Protein AF-A0A2N3Q095-F1 (afdb_monomer_lite)

Organism: NCBI:txid382514

Secondary structure (DSSP, 8-state):
--HHHHHHHHHHHHHTTSS-HHHHHHHS--GGGSGGGTTTHHHHHS----TTS---HHHHHHHHHHHHHHHS-TT-HHHHHHHHHHHHHTSTTTT-----

Radius of gyration: 14.16 Å; chains: 1; bounding box: 42×22×38 Å

Foldseek 3Di:
DFLQVQLVVLVVCCVVVLDPPVLNVVRNDDLLPDPCCCVPVCVVVVDHRDRVDDDPVLVVLVVVLVVCVVPHDPPPVVNVSSVSSSVVCPDPPNVDDDDD

Sequence (100 aa):
MSPRQLAEWAHERYLSGDLNWPDYRVAGFHVELHPDYNTTVAALTGRPAAPDRPRDMVREWEERLAFFQRHNPPDDPQIRRIEKILALLYAPGENLRPGR

Structure (mmCIF, N/CA/C/O backbone):
data_AF-A0A2N3Q095-F1
#
_entry.id   AF-A0A2N3Q095-F1
#
loop_
_atom_site.group_PDB
_atom_site.id
_atom_site.type_symbol
_atom_site.label_atom_id
_atom_site.label_alt_id
_atom_site.label_comp_id
_atom_site.label_asym_id
_atom_site.label_entity_id
_atom_site.label_seq_id
_atom_site.pdbx_PDB_ins_code
_atom_site.Cartn_x
_atom_site.Cartn_y
_atom_site.Cartn_z
_atom_site.occupancy
_atom_site.B_iso_or_equiv
_atom_site.auth_seq_id
_atom_site.auth_comp_id
_atom_site.auth_asym_id
_atom_site.auth_atom_id
_atom_site.pdbx_PDB_model_num
ATOM 1 N N . MET A 1 1 ? -9.152 7.099 -3.198 1.00 88.31 1 MET A N 1
ATOM 2 C CA . MET A 1 1 ? -9.645 5.716 -2.973 1.00 88.31 1 MET A CA 1
ATOM 3 C C . MET A 1 1 ? -9.557 5.389 -1.481 1.00 88.31 1 MET A C 1
ATOM 5 O O . MET A 1 1 ? -8.824 6.069 -0.777 1.00 88.31 1 MET A O 1
ATOM 9 N N . SER A 1 2 ? -10.327 4.440 -0.955 1.00 93.75 2 SER A N 1
ATOM 10 C CA . SER A 1 2 ? -10.153 3.928 0.416 1.00 93.75 2 SER A CA 1
ATOM 11 C C . SER A 1 2 ? -9.088 2.818 0.464 1.00 93.75 2 SER A C 1
ATOM 13 O O . SER A 1 2 ? -8.755 2.262 -0.586 1.00 93.75 2 SER A O 1
ATOM 15 N N . PRO A 1 3 ? -8.565 2.449 1.649 1.00 93.88 3 PRO A N 1
ATOM 16 C CA . PRO A 1 3 ? -7.704 1.275 1.794 1.00 93.88 3 PRO A CA 1
ATOM 17 C C . PRO A 1 3 ? -8.287 -0.019 1.206 1.00 93.88 3 PRO A C 1
ATOM 19 O O . PRO A 1 3 ? -7.558 -0.790 0.585 1.00 93.88 3 PRO A O 1
ATOM 22 N N . ARG A 1 4 ? -9.599 -0.254 1.359 1.00 94.50 4 ARG A N 1
ATOM 23 C CA . ARG A 1 4 ? -10.277 -1.410 0.754 1.00 94.50 4 ARG A CA 1
ATOM 24 C C . ARG A 1 4 ? -10.261 -1.336 -0.769 1.00 94.50 4 ARG A C 1
ATOM 26 O O . ARG A 1 4 ? -9.877 -2.305 -1.412 1.00 94.50 4 ARG A O 1
ATOM 33 N N . GLN A 1 5 ? -10.598 -0.176 -1.330 1.00 94.69 5 GLN A N 1
ATOM 34 C CA . GLN A 1 5 ? -10.581 0.032 -2.780 1.00 94.69 5 GLN A CA 1
ATOM 35 C C . GLN A 1 5 ? -9.176 -0.128 -3.370 1.00 94.69 5 GLN A C 1
ATOM 37 O O . GLN A 1 5 ? -9.036 -0.669 -4.459 1.00 94.69 5 GLN A O 1
ATOM 42 N N . LEU A 1 6 ? -8.127 0.303 -2.659 1.00 93.69 6 LEU A N 1
ATOM 43 C CA . LEU A 1 6 ? -6.744 0.075 -3.085 1.00 93.69 6 LEU A CA 1
ATOM 44 C C . LEU A 1 6 ? -6.397 -1.424 -3.098 1.00 93.69 6 LEU A C 1
ATOM 46 O O . LEU A 1 6 ? -5.730 -1.889 -4.019 1.00 93.69 6 LEU A O 1
ATOM 50 N N . AL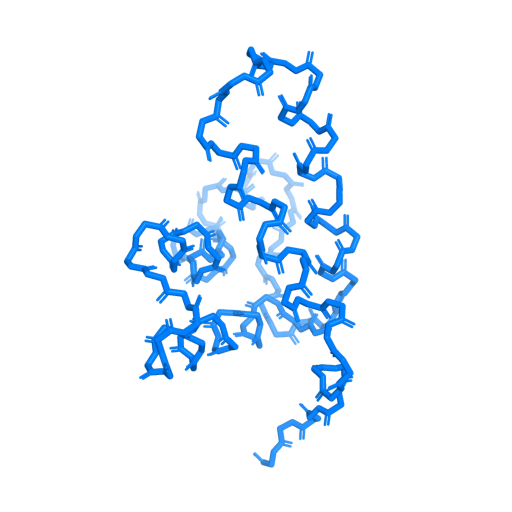A A 1 7 ? -6.838 -2.184 -2.094 1.00 94.50 7 ALA A N 1
ATOM 51 C CA . ALA A 1 7 ? -6.602 -3.626 -2.046 1.00 94.50 7 ALA A CA 1
ATOM 52 C C . ALA A 1 7 ? -7.334 -4.368 -3.177 1.00 94.50 7 ALA A C 1
ATOM 54 O O . ALA A 1 7 ? -6.753 -5.241 -3.821 1.00 94.50 7 ALA A O 1
ATOM 55 N N . GLU A 1 8 ? -8.581 -3.984 -3.454 1.00 94.94 8 GLU A N 1
ATOM 56 C CA . GLU A 1 8 ? -9.360 -4.485 -4.591 1.00 94.94 8 GLU A CA 1
ATOM 57 C C . GLU A 1 8 ? -8.681 -4.142 -5.921 1.00 94.94 8 GLU A C 1
ATOM 59 O O . GLU A 1 8 ? -8.446 -5.032 -6.736 1.00 94.94 8 GLU A O 1
ATOM 64 N N . TRP A 1 9 ? -8.262 -2.888 -6.100 1.00 95.00 9 TRP A N 1
ATOM 65 C CA . TRP A 1 9 ? -7.493 -2.440 -7.261 1.00 95.00 9 TRP A CA 1
ATOM 66 C C . TRP A 1 9 ? -6.222 -3.272 -7.467 1.00 95.00 9 TRP A C 1
ATOM 68 O O . TRP A 1 9 ? -5.968 -3.771 -8.563 1.00 95.00 9 TRP A O 1
ATOM 78 N N . ALA A 1 10 ? -5.439 -3.485 -6.407 1.00 95.31 10 ALA A N 1
ATOM 79 C CA . ALA A 1 10 ? -4.210 -4.267 -6.482 1.00 95.31 10 ALA A CA 1
ATOM 80 C C . ALA A 1 10 ? -4.490 -5.721 -6.885 1.00 95.31 10 ALA A C 1
ATOM 82 O O . ALA A 1 10 ? -3.721 -6.312 -7.644 1.00 95.31 10 ALA A O 1
ATOM 83 N N . HIS A 1 11 ? -5.595 -6.294 -6.403 1.00 95.50 11 HIS A N 1
ATOM 84 C CA . HIS A 1 11 ? -6.031 -7.628 -6.798 1.00 95.50 11 HIS A CA 1
ATOM 85 C C . HIS A 1 11 ? -6.415 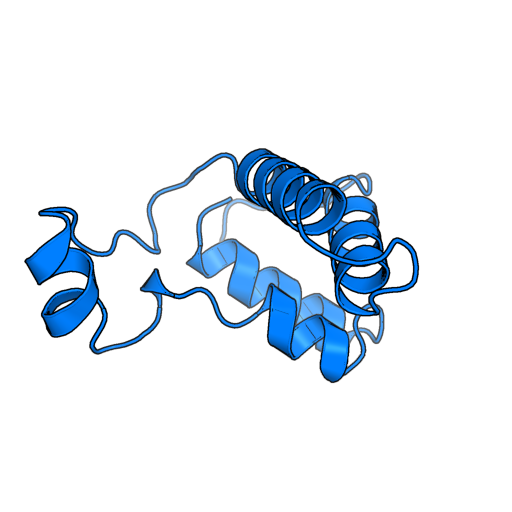-7.665 -8.283 1.00 95.50 11 HIS A C 1
ATOM 87 O O . HIS A 1 11 ? -5.944 -8.540 -9.006 1.00 95.50 11 HIS A O 1
ATOM 93 N N . GLU A 1 12 ? -7.182 -6.694 -8.782 1.00 95.50 12 GLU A N 1
ATOM 94 C CA . GLU A 1 12 ? -7.509 -6.619 -10.209 1.00 95.50 12 GLU A CA 1
ATOM 95 C C . GLU A 1 12 ? -6.257 -6.504 -11.087 1.00 95.50 12 GLU A C 1
ATOM 97 O O . GLU A 1 12 ? -6.161 -7.197 -12.099 1.00 95.50 12 GLU A O 1
ATOM 102 N N . ARG A 1 13 ? -5.283 -5.669 -10.699 1.00 95.62 13 ARG A N 1
ATOM 103 C CA . ARG A 1 13 ? -4.010 -5.522 -11.425 1.00 95.62 13 ARG A CA 1
ATOM 104 C C . ARG A 1 13 ? -3.146 -6.786 -11.367 1.00 95.62 13 ARG A C 1
ATOM 106 O O . ARG A 1 13 ? -2.382 -7.056 -12.289 1.00 95.62 13 ARG A O 1
ATOM 113 N N . TYR A 1 14 ? -3.257 -7.580 -10.303 1.00 96.06 14 TYR A N 1
ATOM 114 C CA . TYR A 1 14 ? -2.626 -8.899 -10.239 1.00 96.06 14 TYR A CA 1
ATOM 115 C C . TYR A 1 14 ? -3.284 -9.885 -11.212 1.00 96.06 14 TYR A C 1
ATOM 117 O O . TYR A 1 14 ? -2.587 -10.584 -11.945 1.00 96.06 14 TYR A O 1
ATOM 125 N N . LEU A 1 15 ? -4.619 -9.905 -11.268 1.00 96.69 15 LEU A N 1
ATOM 126 C CA . LEU A 1 15 ? -5.367 -10.778 -12.178 1.00 96.69 15 LEU A CA 1
ATOM 127 C C . LEU A 1 15 ? -5.162 -10.414 -13.656 1.00 96.69 15 LEU A C 1
ATOM 129 O O . LEU A 1 15 ? -5.137 -11.313 -14.494 1.00 96.69 15 LEU A O 1
ATOM 133 N N . SER A 1 16 ? -4.990 -9.129 -13.985 1.00 95.44 16 SER A N 1
ATOM 134 C CA . SER A 1 16 ? -4.662 -8.678 -15.348 1.00 95.44 16 SER A CA 1
ATOM 135 C C . SER A 1 16 ? -3.196 -8.902 -15.735 1.00 95.44 16 SER A C 1
ATOM 137 O O . SER A 1 16 ? -2.863 -8.816 -16.915 1.00 95.44 16 SER A O 1
ATOM 139 N N . GLY A 1 17 ? -2.321 -9.208 -14.770 1.00 95.94 17 GLY A N 1
ATOM 140 C CA . GLY A 1 17 ? -0.885 -9.410 -14.981 1.00 95.94 17 GLY A CA 1
ATOM 141 C C . GLY A 1 17 ? -0.038 -8.133 -14.922 1.00 95.94 17 GLY A C 1
ATOM 142 O O . GLY A 1 17 ? 1.181 -8.210 -15.080 1.00 95.94 17 GLY A O 1
ATOM 143 N N . ASP A 1 18 ? -0.641 -6.974 -14.643 1.00 95.50 18 ASP A N 1
ATOM 144 C CA . ASP A 1 18 ? 0.076 -5.703 -14.476 1.00 95.50 18 ASP A CA 1
ATOM 145 C C . ASP A 1 18 ? 0.958 -5.720 -13.213 1.00 95.50 18 ASP A C 1
ATOM 147 O O . ASP A 1 18 ? 2.088 -5.214 -13.203 1.00 95.50 18 ASP A O 1
ATOM 151 N N . LEU A 1 19 ? 0.481 -6.370 -12.145 1.00 96.19 19 LEU A N 1
ATOM 152 C CA . LEU A 1 19 ? 1.260 -6.684 -10.947 1.00 96.19 19 LEU A CA 1
ATOM 153 C C . LEU A 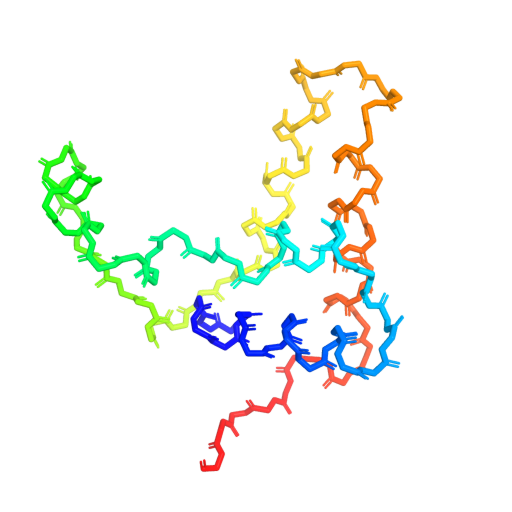1 19 ? 1.659 -8.159 -10.942 1.00 96.19 19 LEU A C 1
ATOM 155 O O . LEU A 1 19 ? 0.831 -9.047 -11.119 1.00 96.19 19 LEU A O 1
ATOM 159 N N . ASN A 1 20 ? 2.934 -8.436 -10.660 1.00 95.69 20 ASN A N 1
ATOM 160 C CA . ASN A 1 20 ? 3.355 -9.795 -10.325 1.00 95.69 20 ASN A CA 1
ATOM 161 C C . ASN A 1 20 ? 3.073 -10.081 -8.838 1.00 95.69 20 ASN A C 1
ATOM 163 O O . ASN A 1 20 ? 2.720 -9.187 -8.068 1.00 95.69 20 ASN A O 1
ATOM 167 N N . TRP A 1 21 ? 3.255 -11.332 -8.408 1.00 95.00 21 TRP A N 1
ATOM 168 C CA . TRP A 1 21 ? 3.020 -11.721 -7.014 1.00 95.00 21 TRP A CA 1
ATOM 169 C C . TRP A 1 21 ? 3.811 -10.875 -5.988 1.00 95.00 21 TRP A C 1
ATOM 171 O O . TRP A 1 21 ? 3.206 -10.394 -5.028 1.00 95.00 21 TRP A O 1
ATOM 181 N N . PRO A 1 22 ? 5.129 -10.638 -6.160 1.00 95.00 22 PRO A N 1
ATOM 182 C CA . PRO A 1 22 ? 5.874 -9.725 -5.294 1.00 95.00 22 PRO A CA 1
ATOM 183 C C . PRO A 1 22 ? 5.312 -8.301 -5.193 1.00 95.00 22 PRO A C 1
ATOM 185 O O . PRO A 1 22 ? 5.349 -7.735 -4.100 1.00 95.00 22 PRO A O 1
ATOM 188 N N . ASP A 1 23 ? 4.818 -7.730 -6.291 1.00 95.00 23 ASP A N 1
ATOM 189 C CA . ASP A 1 23 ? 4.251 -6.379 -6.312 1.00 95.00 23 ASP A CA 1
ATOM 190 C C . ASP A 1 23 ? 2.866 -6.363 -5.645 1.00 95.00 23 ASP A C 1
ATOM 192 O O . ASP A 1 23 ? 2.587 -5.524 -4.787 1.00 95.00 23 ASP A O 1
ATOM 196 N N . TYR A 1 24 ? 2.023 -7.351 -5.962 1.00 95.19 24 TYR A N 1
ATOM 197 C CA . TYR A 1 24 ? 0.704 -7.528 -5.352 1.00 95.19 24 TYR A CA 1
ATOM 198 C C . TYR A 1 24 ? 0.793 -7.686 -3.834 1.00 95.19 24 TYR A C 1
ATOM 200 O O . TYR A 1 24 ? 0.028 -7.070 -3.099 1.00 95.19 24 TYR A O 1
ATOM 208 N N . ARG A 1 25 ? 1.774 -8.445 -3.332 1.00 93.56 25 ARG A N 1
ATOM 209 C CA . ARG A 1 25 ? 1.990 -8.589 -1.885 1.00 93.56 25 ARG A CA 1
ATOM 210 C C . ARG A 1 25 ? 2.298 -7.273 -1.174 1.00 93.56 25 ARG A C 1
ATOM 212 O O . ARG A 1 25 ? 2.093 -7.183 0.032 1.00 93.56 25 ARG A O 1
ATOM 219 N N . VAL A 1 26 ? 2.824 -6.287 -1.893 1.00 92.19 26 VAL A N 1
ATOM 220 C CA . VAL A 1 26 ? 3.131 -4.964 -1.348 1.00 92.19 26 VAL A CA 1
ATOM 221 C C . VAL A 1 26 ? 1.903 -4.057 -1.444 1.00 92.19 26 VAL A C 1
ATOM 223 O O . VAL A 1 26 ? 1.587 -3.376 -0.472 1.00 92.19 26 VAL A O 1
ATOM 226 N N . ALA A 1 27 ? 1.184 -4.085 -2.569 1.00 92.31 27 ALA A N 1
ATOM 227 C CA . ALA A 1 27 ? 0.039 -3.210 -2.821 1.00 92.31 27 ALA A CA 1
ATOM 228 C C . ALA A 1 27 ? -1.284 -3.673 -2.180 1.00 92.31 27 ALA A C 1
ATOM 230 O O . ALA A 1 27 ? -2.059 -2.850 -1.700 1.00 92.31 27 ALA A O 1
ATOM 231 N N . GLY A 1 28 ? -1.551 -4.981 -2.178 1.00 88.56 28 GLY A N 1
ATOM 232 C CA . GLY A 1 28 ? -2.864 -5.557 -1.869 1.00 88.56 28 GLY A CA 1
ATOM 233 C C . GLY A 1 28 ? -3.147 -5.821 -0.391 1.00 88.56 28 GLY A C 1
ATOM 234 O O . GLY A 1 28 ? -4.298 -6.038 -0.023 1.00 88.56 28 GLY A O 1
ATOM 235 N N . PHE A 1 29 ? -2.134 -5.787 0.479 1.00 87.69 29 PHE A N 1
ATOM 236 C CA . PHE A 1 29 ? -2.294 -6.084 1.908 1.00 87.69 29 PHE A CA 1
ATOM 237 C C . PHE A 1 29 ? -2.192 -4.818 2.758 1.00 87.69 29 PHE A C 1
ATOM 239 O O . PHE A 1 29 ? -1.177 -4.555 3.407 1.00 87.69 29 PHE A O 1
ATOM 246 N N . HIS A 1 30 ? -3.261 -4.022 2.760 1.00 89.12 30 HIS A N 1
ATOM 247 C CA . HIS A 1 30 ? -3.327 -2.829 3.598 1.00 89.12 30 HIS A CA 1
ATOM 248 C C . HIS A 1 30 ? -3.501 -3.186 5.081 1.00 89.12 30 HIS A C 1
ATOM 250 O O . HIS A 1 30 ? -4.329 -4.025 5.431 1.00 89.12 30 HIS A O 1
ATOM 256 N N . VAL A 1 31 ? -2.767 -2.511 5.971 1.00 89.38 31 VAL A N 1
ATOM 257 C CA . VAL A 1 31 ? -2.707 -2.872 7.404 1.00 89.38 31 VAL A CA 1
ATOM 258 C C . VAL A 1 31 ? -4.071 -2.787 8.096 1.00 89.38 31 VAL A C 1
ATOM 260 O O . VAL A 1 31 ? -4.392 -3.601 8.952 1.00 89.38 31 VAL A O 1
ATOM 263 N N . GLU A 1 32 ? -4.901 -1.825 7.688 1.00 90.94 32 GLU A N 1
ATOM 264 C CA . GLU A 1 32 ? -6.237 -1.594 8.252 1.00 90.94 32 GLU A CA 1
ATOM 265 C C . GLU A 1 32 ? -7.276 -2.649 7.849 1.00 90.94 32 GLU A C 1
ATOM 267 O O . GLU A 1 32 ? -8.375 -2.663 8.398 1.00 90.94 32 GLU A O 1
ATOM 272 N N . LEU A 1 33 ? -6.948 -3.529 6.900 1.00 91.62 33 LEU A N 1
ATOM 273 C CA . LEU A 1 33 ? -7.777 -4.687 6.559 1.00 91.62 33 LEU A CA 1
ATOM 274 C C . LEU A 1 33 ? -7.481 -5.891 7.462 1.00 91.62 33 LEU A C 1
ATOM 276 O O . LEU A 1 33 ? -8.198 -6.888 7.400 1.00 91.62 33 LEU A O 1
ATOM 280 N N . HIS A 1 34 ? -6.439 -5.819 8.296 1.00 93.00 34 HIS A N 1
ATOM 281 C CA . HIS A 1 34 ? -6.100 -6.898 9.212 1.00 93.00 34 HIS A CA 1
ATOM 282 C C . HIS A 1 34 ? -7.133 -6.981 10.355 1.00 93.00 34 HIS A C 1
ATOM 284 O O . HIS A 1 34 ? -7.370 -5.963 11.013 1.00 93.00 34 HIS A O 1
ATOM 290 N N . PRO A 1 35 ? -7.704 -8.167 10.658 1.00 93.00 35 PRO A N 1
ATOM 291 C CA . PRO A 1 35 ? -8.701 -8.329 11.724 1.00 93.00 35 PRO A CA 1
ATOM 292 C C . PRO A 1 35 ? -8.231 -7.797 13.085 1.00 93.00 35 PRO A C 1
ATOM 294 O O . PRO A 1 35 ? -8.989 -7.156 13.809 1.00 93.00 35 PRO A O 1
ATOM 297 N N . ASP A 1 36 ? -6.946 -7.990 13.385 1.00 95.75 36 ASP A N 1
ATOM 298 C CA . ASP A 1 36 ? -6.342 -7.574 14.656 1.00 95.75 36 ASP A CA 1
ATOM 299 C C . ASP A 1 36 ? -5.845 -6.119 14.678 1.00 95.75 36 ASP A C 1
ATOM 301 O O . ASP A 1 36 ? -5.217 -5.698 15.649 1.00 95.75 36 ASP A O 1
ATOM 305 N N . TYR A 1 37 ? -6.084 -5.306 13.639 1.00 94.75 37 TYR A N 1
ATOM 306 C CA . TYR A 1 37 ? -5.607 -3.914 13.629 1.00 94.75 37 TYR A CA 1
ATOM 307 C C . TYR A 1 37 ? -6.108 -3.141 14.858 1.00 94.75 37 TYR A C 1
ATOM 309 O O . TYR A 1 37 ? -5.346 -2.429 15.518 1.00 94.75 37 TYR A O 1
ATOM 317 N N . ASN A 1 38 ? -7.387 -3.321 15.201 1.00 94.81 38 ASN A N 1
ATOM 318 C CA . ASN A 1 38 ? -8.010 -2.607 16.312 1.00 94.81 38 ASN A CA 1
ATOM 319 C C . ASN A 1 38 ? -7.468 -3.035 17.684 1.00 94.81 38 ASN A C 1
ATOM 321 O O . ASN A 1 38 ? -7.415 -2.221 18.603 1.00 94.81 38 ASN A O 1
ATOM 325 N N . THR A 1 39 ? -7.033 -4.286 17.825 1.00 95.69 39 THR A N 1
ATOM 326 C CA . THR A 1 39 ? -6.471 -4.817 19.076 1.00 95.69 39 THR A CA 1
ATOM 327 C C . THR A 1 39 ? -4.967 -4.565 19.205 1.00 95.69 39 THR A C 1
ATOM 329 O O . THR A 1 39 ? -4.412 -4.773 20.280 1.00 95.69 39 THR A O 1
ATOM 332 N N . THR A 1 40 ? -4.305 -4.086 18.145 1.00 94.19 40 THR A N 1
ATOM 333 C CA . THR A 1 40 ? -2.849 -3.874 18.097 1.00 94.19 40 THR A CA 1
ATOM 334 C C . THR A 1 40 ? -2.490 -2.415 17.796 1.00 94.19 40 THR A C 1
ATOM 336 O O . THR A 1 40 ? -2.203 -1.635 18.703 1.00 94.19 40 THR A O 1
ATOM 339 N N . VAL A 1 41 ? -2.530 -2.010 16.527 1.00 92.62 41 VAL A N 1
ATOM 340 C CA . VAL A 1 41 ? -2.127 -0.675 16.064 1.00 92.62 41 VAL A CA 1
ATOM 341 C C . VAL A 1 41 ? -3.055 0.404 16.611 1.00 92.62 41 VAL A C 1
ATOM 343 O O . VAL A 1 41 ? -2.582 1.434 17.101 1.00 92.62 41 VAL A O 1
ATOM 346 N N . ALA A 1 42 ? -4.371 0.184 16.574 1.00 94.12 42 ALA A N 1
ATOM 347 C CA . ALA A 1 42 ? -5.317 1.168 17.094 1.00 94.12 42 ALA A CA 1
ATOM 348 C C . ALA A 1 42 ? -5.176 1.350 18.609 1.00 94.12 42 ALA A C 1
ATOM 350 O O . ALA A 1 42 ? -5.292 2.472 19.093 1.00 94.12 42 ALA A O 1
ATOM 351 N N . ALA A 1 43 ? -4.869 0.279 19.346 1.00 95.19 43 ALA A N 1
ATOM 352 C CA . ALA A 1 43 ? -4.645 0.347 20.787 1.00 95.19 43 ALA A CA 1
ATOM 353 C C . ALA A 1 43 ? -3.442 1.240 21.144 1.00 95.19 43 ALA A C 1
ATOM 355 O O . ALA A 1 43 ? -3.491 1.966 22.133 1.00 95.19 43 ALA A O 1
ATOM 356 N N . LEU A 1 44 ? -2.391 1.241 20.315 1.00 94.94 44 LEU A N 1
ATOM 357 C CA . LEU A 1 44 ? -1.199 2.076 20.515 1.00 94.94 44 LEU A CA 1
ATOM 358 C C . LEU A 1 44 ? -1.368 3.516 20.013 1.00 94.94 44 LEU A C 1
ATOM 360 O O . LEU A 1 44 ? -0.747 4.434 20.541 1.00 94.94 44 LEU A O 1
ATOM 364 N N . THR A 1 45 ? -2.174 3.720 18.972 1.00 93.44 45 THR A N 1
ATOM 365 C CA . THR A 1 45 ? -2.291 5.019 18.283 1.00 93.44 45 THR A CA 1
ATOM 366 C C . THR A 1 45 ? -3.559 5.794 18.634 1.00 93.44 45 THR A C 1
ATOM 368 O O . THR A 1 45 ? -3.673 6.969 18.284 1.00 93.44 45 THR A O 1
ATOM 371 N N . GLY A 1 46 ? -4.537 5.147 19.275 1.00 94.62 46 GLY A N 1
ATOM 372 C CA . GLY A 1 46 ? -5.880 5.682 19.506 1.00 94.62 46 GLY A CA 1
ATOM 373 C C . GLY A 1 46 ? -6.721 5.830 18.232 1.00 94.62 46 GLY A C 1
ATOM 374 O O . GLY A 1 46 ? -7.774 6.465 18.267 1.00 94.62 46 GLY A O 1
ATOM 375 N N . ARG A 1 47 ? -6.266 5.290 17.092 1.00 93.44 47 ARG A N 1
ATOM 376 C CA . ARG A 1 47 ? -6.921 5.447 15.785 1.00 93.44 47 ARG A CA 1
ATOM 377 C C . ARG A 1 47 ? -7.507 4.113 15.319 1.00 93.44 47 ARG A C 1
ATOM 379 O O . ARG A 1 47 ? -6.727 3.242 14.935 1.00 93.44 47 ARG A O 1
ATOM 386 N N . PRO A 1 48 ? -8.841 3.933 15.326 1.00 93.88 48 PRO A N 1
ATOM 387 C CA . PRO A 1 48 ? -9.459 2.706 14.831 1.00 93.88 48 PRO A CA 1
ATOM 388 C C . PRO A 1 48 ? -9.234 2.541 13.325 1.00 93.88 48 PRO A C 1
ATOM 390 O O . PRO A 1 48 ? -9.037 3.525 12.607 1.00 93.88 48 PRO A O 1
ATOM 393 N N . ALA A 1 49 ? -9.302 1.299 12.847 1.00 93.88 49 ALA A N 1
ATOM 394 C CA . ALA A 1 49 ? -9.319 1.010 11.420 1.00 93.88 49 ALA A CA 1
ATOM 395 C C . ALA A 1 49 ? -10.516 1.709 10.758 1.00 93.88 49 ALA A C 1
ATOM 397 O O . ALA A 1 49 ? -11.646 1.649 11.246 1.00 93.88 49 ALA A O 1
ATOM 398 N N . ALA A 1 50 ? -10.272 2.334 9.615 1.00 94.31 50 ALA A N 1
ATOM 399 C CA . ALA A 1 50 ? -11.285 2.901 8.744 1.00 94.31 50 ALA A CA 1
ATOM 400 C C . ALA A 1 50 ? -10.960 2.528 7.284 1.00 94.31 50 ALA A C 1
ATOM 402 O O . ALA A 1 50 ? -10.666 3.419 6.473 1.00 94.31 50 ALA A O 1
ATOM 403 N N . PRO A 1 51 ? -11.006 1.223 6.936 1.00 94.00 51 PRO A N 1
ATOM 404 C CA . PRO A 1 51 ? -10.603 0.726 5.620 1.00 94.00 51 PRO A CA 1
ATOM 405 C C . PRO A 1 51 ? -11.539 1.180 4.496 1.00 94.00 51 PRO A C 1
ATOM 407 O O . PRO A 1 51 ? -11.147 1.199 3.334 1.00 94.00 51 PRO A O 1
ATOM 410 N N . ASP A 1 52 ? -12.760 1.578 4.844 1.00 95.50 52 ASP A N 1
ATOM 411 C CA . ASP A 1 52 ? -13.778 2.073 3.918 1.00 95.50 52 ASP A CA 1
ATOM 412 C C . ASP A 1 52 ? -13.762 3.599 3.770 1.00 95.50 52 ASP A C 1
ATOM 414 O O . ASP A 1 52 ? -14.399 4.146 2.873 1.00 95.50 52 ASP A O 1
ATOM 418 N N . ARG A 1 53 ? -13.003 4.313 4.614 1.00 94.00 53 ARG A N 1
ATOM 419 C CA . ARG A 1 53 ? -12.905 5.774 4.553 1.00 94.00 53 ARG A CA 1
ATOM 420 C C . ARG A 1 53 ? -11.975 6.184 3.406 1.00 94.00 53 ARG A C 1
ATOM 422 O O . ARG A 1 53 ? -10.797 5.825 3.457 1.00 94.00 53 ARG A O 1
ATOM 429 N N . PRO A 1 54 ? -12.447 6.960 2.411 1.00 92.94 54 PRO A N 1
ATOM 430 C CA . PRO A 1 54 ? -11.598 7.453 1.331 1.00 92.94 54 PRO A CA 1
ATOM 431 C C . PRO A 1 54 ? -10.465 8.343 1.846 1.00 92.94 54 PRO A C 1
ATOM 433 O O . PRO A 1 54 ? -10.675 9.165 2.742 1.00 92.94 54 PRO A O 1
ATOM 436 N N . ARG A 1 55 ? -9.276 8.185 1.254 1.00 89.69 55 ARG A N 1
ATOM 437 C CA . ARG A 1 55 ? -8.069 8.973 1.540 1.00 89.69 55 ARG A CA 1
ATOM 438 C C . ARG A 1 55 ? -7.281 9.212 0.260 1.00 89.69 55 ARG A C 1
ATOM 440 O O . ARG A 1 55 ? -7.565 8.628 -0.794 1.00 89.69 55 ARG A O 1
ATOM 447 N N . ASP A 1 56 ? -6.278 10.066 0.372 1.00 92.56 56 ASP A N 1
ATOM 448 C CA . ASP A 1 56 ? -5.292 10.251 -0.679 1.00 92.56 56 ASP A CA 1
ATOM 449 C C . ASP A 1 56 ? -4.258 9.117 -0.628 1.00 92.56 56 ASP A C 1
ATOM 451 O O . ASP A 1 56 ? -3.156 9.268 -0.109 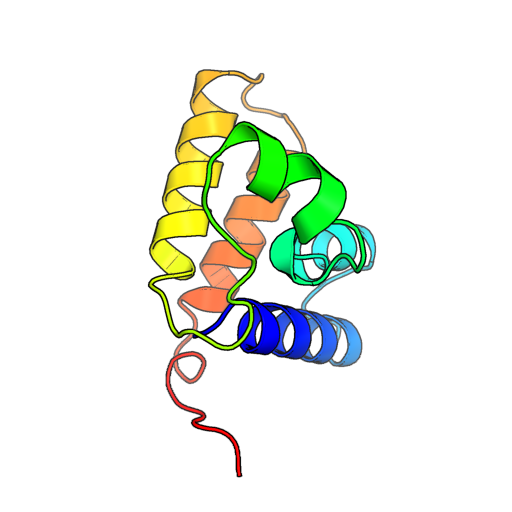1.00 92.56 56 ASP A O 1
ATOM 455 N N . MET A 1 57 ? -4.652 7.940 -1.123 1.00 90.31 57 MET A N 1
ATOM 456 C CA . MET A 1 57 ? -3.758 6.780 -1.141 1.00 90.31 57 MET A CA 1
ATOM 457 C C . MET A 1 57 ? -2.531 7.018 -2.021 1.00 90.31 57 MET A C 1
ATOM 459 O O . MET A 1 57 ? -1.477 6.473 -1.722 1.00 90.31 57 MET A O 1
ATOM 463 N N . VAL A 1 58 ? -2.645 7.828 -3.081 1.00 93.25 58 VAL A N 1
ATOM 464 C CA . VAL A 1 58 ? -1.501 8.169 -3.940 1.00 93.25 58 VAL A CA 1
ATOM 465 C C . VAL A 1 58 ? -0.442 8.873 -3.105 1.00 93.25 58 VAL A C 1
ATOM 467 O O . VAL A 1 58 ? 0.698 8.416 -3.060 1.00 93.25 58 VAL A O 1
ATOM 470 N N . ARG A 1 59 ? -0.846 9.894 -2.345 1.00 94.19 59 ARG A N 1
ATOM 471 C CA . ARG A 1 59 ? 0.044 10.572 -1.407 1.00 94.19 59 ARG A CA 1
ATOM 472 C C . ARG A 1 59 ? 0.633 9.629 -0.355 1.00 94.19 59 ARG A C 1
ATOM 474 O O . ARG A 1 59 ? 1.820 9.724 -0.064 1.00 94.19 59 ARG A O 1
ATOM 481 N N . GLU A 1 60 ? -0.143 8.696 0.198 1.00 92.75 60 GLU A N 1
ATOM 482 C CA . GLU A 1 60 ? 0.398 7.705 1.147 1.00 92.75 60 GLU A CA 1
ATOM 483 C C . GLU A 1 60 ? 1.515 6.844 0.513 1.00 92.75 60 GLU A C 1
ATOM 485 O O . GLU A 1 60 ? 2.521 6.543 1.162 1.00 92.75 60 GLU A O 1
ATOM 490 N N . TRP A 1 61 ? 1.392 6.487 -0.770 1.00 94.44 61 TRP A N 1
ATOM 491 C CA . TRP A 1 61 ? 2.438 5.773 -1.513 1.00 94.44 61 TRP A CA 1
ATOM 492 C C . TRP A 1 61 ? 3.642 6.651 -1.866 1.00 94.44 61 TRP A C 1
ATOM 494 O O . TRP A 1 61 ? 4.772 6.166 -1.797 1.00 94.44 61 TRP A O 1
ATOM 504 N N . GLU A 1 62 ? 3.436 7.926 -2.196 1.00 96.88 62 GLU A N 1
ATOM 505 C CA . GLU A 1 62 ? 4.519 8.901 -2.396 1.00 96.88 62 GLU A CA 1
ATOM 506 C C . GLU A 1 62 ? 5.339 9.078 -1.109 1.00 96.88 62 GLU A C 1
ATOM 508 O O . GLU A 1 62 ? 6.570 9.012 -1.124 1.00 96.88 62 GLU A O 1
ATOM 513 N N . GLU A 1 63 ? 4.664 9.231 0.033 1.00 96.69 63 GLU A N 1
ATOM 514 C CA . GLU A 1 63 ? 5.298 9.336 1.349 1.00 96.69 63 GLU A CA 1
ATOM 515 C C . GLU A 1 63 ? 6.069 8.054 1.694 1.00 96.69 63 GLU A C 1
ATOM 517 O O . GLU A 1 63 ? 7.190 8.113 2.216 1.00 96.69 63 GLU A O 1
ATOM 522 N N . ARG A 1 64 ? 5.519 6.887 1.333 1.00 94.50 64 ARG A N 1
ATOM 523 C CA . ARG A 1 64 ? 6.206 5.598 1.464 1.00 94.50 64 ARG A CA 1
ATOM 524 C C . ARG A 1 64 ? 7.455 5.527 0.588 1.00 94.50 64 ARG A C 1
ATOM 526 O O . ARG A 1 64 ? 8.498 5.107 1.084 1.00 94.50 64 ARG A O 1
ATOM 533 N N . LEU A 1 65 ? 7.391 5.961 -0.671 1.00 96.44 65 LEU A N 1
ATOM 534 C CA . LEU A 1 65 ? 8.556 6.008 -1.560 1.00 96.44 65 LEU A CA 1
ATOM 535 C C . LEU A 1 65 ? 9.656 6.897 -0.971 1.00 96.44 65 LEU A C 1
ATOM 537 O O . LEU A 1 65 ? 10.799 6.461 -0.837 1.00 96.44 65 LEU A O 1
ATOM 541 N N . ALA A 1 66 ? 9.292 8.107 -0.541 1.00 97.69 66 ALA A N 1
ATOM 542 C CA . ALA A 1 66 ? 10.218 9.060 0.061 1.00 97.69 66 ALA A CA 1
ATOM 543 C C . ALA A 1 66 ? 10.839 8.532 1.365 1.00 97.69 66 ALA A C 1
ATOM 545 O O . ALA A 1 66 ? 11.987 8.841 1.688 1.00 97.69 66 ALA A O 1
ATOM 546 N N . PHE A 1 67 ? 10.105 7.741 2.151 1.00 96.56 67 PHE A N 1
ATOM 547 C CA . PHE A 1 67 ? 10.670 7.039 3.303 1.00 96.56 67 PHE A CA 1
ATOM 548 C C . PHE A 1 67 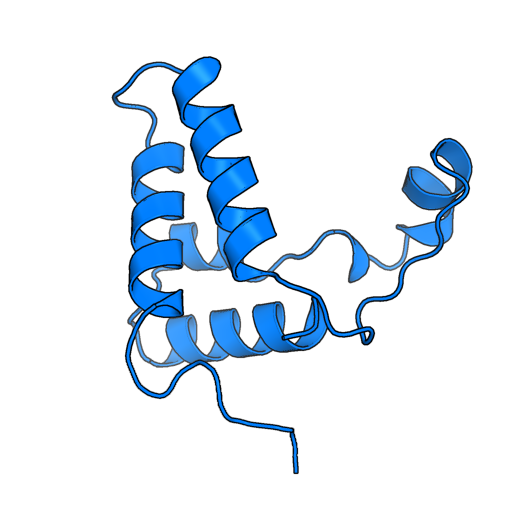? 11.708 5.998 2.865 1.00 96.56 67 PHE A C 1
ATOM 550 O O . PHE A 1 67 ? 12.832 6.009 3.365 1.00 96.56 67 PHE A O 1
ATOM 557 N N . PHE A 1 68 ? 11.368 5.136 1.903 1.00 96.06 68 PHE A N 1
ATOM 558 C CA . PHE A 1 68 ? 12.272 4.079 1.452 1.00 96.06 68 PHE A CA 1
ATOM 559 C C . PHE A 1 68 ? 13.556 4.632 0.829 1.00 96.06 68 PHE A C 1
ATOM 561 O O . PHE A 1 68 ? 14.634 4.165 1.185 1.00 96.06 68 PHE A O 1
ATOM 568 N N . GLN A 1 69 ? 13.457 5.663 -0.009 1.00 96.88 69 GLN A N 1
ATOM 569 C CA . GLN A 1 69 ? 14.610 6.322 -0.632 1.00 96.88 69 GLN A CA 1
ATOM 570 C C . GLN A 1 69 ? 15.542 7.001 0.384 1.00 96.88 69 GLN A C 1
ATOM 572 O O . GLN A 1 69 ? 16.747 7.058 0.165 1.00 96.88 69 GLN A O 1
ATOM 577 N N . ARG A 1 70 ? 15.008 7.517 1.501 1.00 97.38 70 ARG A N 1
ATOM 578 C CA . ARG A 1 70 ? 15.821 8.159 2.552 1.00 97.38 70 ARG A CA 1
ATOM 579 C C . ARG A 1 70 ? 16.567 7.165 3.436 1.00 97.38 70 ARG A C 1
ATOM 581 O O . ARG A 1 70 ? 17.600 7.522 3.994 1.00 97.38 70 ARG A O 1
ATOM 588 N N . HIS A 1 71 ? 16.020 5.965 3.613 1.00 96.88 71 HIS A N 1
ATOM 589 C CA . HIS A 1 71 ? 16.476 5.031 4.644 1.00 96.88 71 HIS A CA 1
ATOM 590 C C . HIS A 1 71 ? 17.068 3.722 4.110 1.00 96.88 71 HIS A C 1
ATOM 592 O O . HIS A 1 71 ? 17.604 2.957 4.908 1.00 96.88 71 HIS A O 1
ATOM 598 N N . ASN A 1 72 ? 17.010 3.462 2.801 1.00 95.06 72 ASN A N 1
ATOM 599 C CA . ASN A 1 72 ? 17.530 2.235 2.192 1.00 95.06 72 ASN A CA 1
ATOM 600 C C . ASN A 1 72 ? 18.521 2.541 1.058 1.00 95.06 72 ASN A C 1
ATOM 602 O O . ASN A 1 72 ? 18.518 3.651 0.518 1.00 95.06 72 ASN A O 1
ATOM 606 N N . PRO A 1 73 ? 19.368 1.568 0.677 1.00 95.12 73 PRO A N 1
ATOM 607 C CA . PRO A 1 73 ? 20.221 1.685 -0.498 1.00 95.12 73 PRO A CA 1
ATOM 608 C C . PR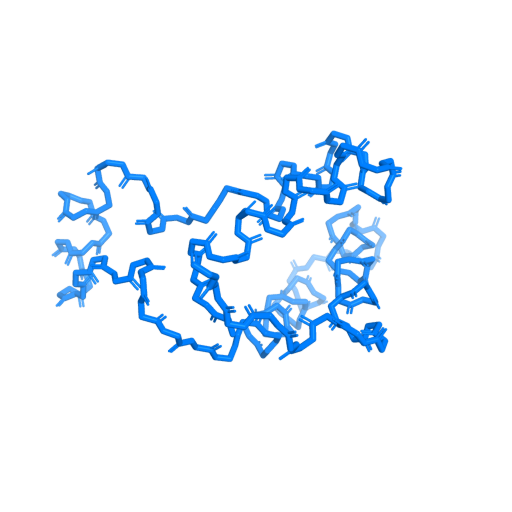O A 1 73 ? 19.419 1.979 -1.782 1.00 95.12 73 PRO A C 1
ATOM 610 O O . PRO A 1 73 ? 18.302 1.477 -1.927 1.00 95.12 73 PRO A O 1
ATOM 613 N N . PRO A 1 74 ? 19.976 2.737 -2.747 1.00 89.00 74 PRO A N 1
ATOM 614 C CA . PRO A 1 74 ? 19.276 3.088 -3.988 1.00 89.00 74 PRO A CA 1
ATOM 615 C C . PRO A 1 74 ? 18.818 1.896 -4.842 1.00 89.00 74 PRO A C 1
ATOM 617 O O . PRO A 1 74 ? 17.906 2.028 -5.653 1.00 89.00 74 PRO A O 1
ATOM 620 N N . ASP A 1 75 ? 19.455 0.736 -4.697 1.00 92.38 75 ASP A N 1
ATOM 621 C CA . ASP A 1 75 ? 19.154 -0.490 -5.434 1.00 92.38 75 ASP A CA 1
ATOM 622 C C . ASP A 1 75 ? 18.157 -1.415 -4.716 1.00 92.38 75 ASP A C 1
ATOM 624 O O . ASP A 1 75 ? 17.868 -2.509 -5.225 1.00 92.38 75 ASP A O 1
ATOM 628 N N . ASP A 1 76 ? 17.591 -0.974 -3.584 1.00 94.62 76 ASP A N 1
ATOM 629 C CA . ASP A 1 76 ? 16.582 -1.719 -2.837 1.00 94.62 76 ASP A CA 1
ATOM 630 C C . ASP A 1 76 ? 15.403 -2.097 -3.762 1.00 94.62 76 ASP A C 1
ATOM 632 O O . ASP A 1 76 ? 14.738 -1.228 -4.342 1.00 94.62 76 ASP A O 1
ATOM 636 N N . PRO A 1 77 ? 15.096 -3.400 -3.921 1.00 92.94 77 PRO A N 1
ATOM 637 C CA . PRO A 1 77 ? 13.974 -3.851 -4.733 1.00 92.94 77 PRO A CA 1
ATOM 638 C C . PRO A 1 77 ? 12.624 -3.227 -4.352 1.00 92.94 77 PRO A C 1
ATOM 640 O O . PRO A 1 77 ? 11.764 -3.117 -5.222 1.00 92.94 77 PRO A O 1
ATOM 643 N N . GLN A 1 78 ? 12.416 -2.826 -3.095 1.00 93.06 78 GLN A N 1
ATOM 644 C CA . GLN A 1 78 ? 11.191 -2.167 -2.639 1.00 93.06 78 GLN A CA 1
ATOM 645 C C . GLN A 1 78 ? 10.987 -0.805 -3.295 1.00 93.06 78 GLN A C 1
ATOM 647 O O . GLN A 1 78 ? 9.851 -0.489 -3.638 1.00 93.06 78 GLN A O 1
ATOM 652 N N . ILE A 1 79 ? 12.057 -0.038 -3.534 1.00 95.44 79 ILE A N 1
ATOM 653 C CA . ILE A 1 79 ? 11.968 1.266 -4.208 1.00 95.44 79 ILE A CA 1
ATOM 654 C C . ILE A 1 79 ? 11.360 1.073 -5.601 1.00 95.44 79 ILE A C 1
ATOM 656 O O . ILE A 1 79 ? 10.312 1.643 -5.897 1.00 95.44 79 ILE A O 1
ATOM 660 N N . ARG A 1 80 ? 11.919 0.149 -6.394 1.00 94.62 80 ARG A N 1
ATOM 661 C CA . ARG A 1 80 ? 11.409 -0.173 -7.741 1.00 94.62 80 ARG A CA 1
ATOM 662 C C . ARG A 1 80 ? 9.960 -0.667 -7.737 1.00 94.62 80 ARG A C 1
ATOM 664 O O . ARG A 1 80 ? 9.197 -0.359 -8.650 1.00 94.62 80 ARG A O 1
ATOM 671 N N . ARG A 1 81 ? 9.559 -1.443 -6.723 1.00 95.06 81 ARG A N 1
ATOM 672 C CA . ARG A 1 81 ? 8.169 -1.918 -6.591 1.00 95.06 81 ARG A CA 1
ATOM 673 C C . ARG A 1 81 ? 7.209 -0.773 -6.301 1.00 95.06 81 ARG A C 1
ATOM 675 O O . ARG A 1 81 ? 6.158 -0.694 -6.928 1.00 95.06 81 ARG A O 1
ATOM 682 N N . ILE A 1 82 ? 7.570 0.108 -5.370 1.00 95.69 82 ILE A N 1
ATOM 683 C CA . ILE A 1 82 ? 6.758 1.272 -5.006 1.00 95.69 82 ILE A CA 1
ATOM 684 C C . ILE A 1 82 ? 6.620 2.222 -6.204 1.00 95.69 82 ILE A C 1
ATOM 686 O O . ILE A 1 82 ? 5.515 2.670 -6.495 1.00 95.69 82 ILE A O 1
ATOM 690 N N . GLU A 1 83 ? 7.703 2.468 -6.944 1.00 95.81 83 GLU A N 1
ATOM 691 C CA . GLU A 1 83 ? 7.681 3.272 -8.174 1.00 95.81 83 GLU A CA 1
ATOM 692 C C . GLU A 1 83 ? 6.741 2.681 -9.230 1.00 95.81 83 GLU A C 1
ATOM 694 O O . GLU A 1 83 ? 5.940 3.405 -9.819 1.00 95.81 83 GLU A O 1
ATOM 699 N N . LYS A 1 84 ? 6.776 1.356 -9.431 1.00 95.31 84 LYS A N 1
ATOM 700 C CA . LYS A 1 84 ? 5.849 0.667 -10.339 1.00 95.31 84 LYS A CA 1
ATOM 701 C C . LYS A 1 84 ? 4.390 0.827 -9.900 1.00 95.31 84 LYS A C 1
ATOM 703 O O . LYS A 1 84 ? 3.530 1.081 -10.738 1.00 95.31 84 LYS A O 1
ATOM 708 N N . ILE A 1 85 ? 4.105 0.686 -8.604 1.00 95.12 85 ILE A N 1
ATOM 709 C CA . ILE A 1 85 ? 2.752 0.861 -8.052 1.00 95.12 85 ILE A CA 1
ATOM 710 C C . ILE A 1 85 ? 2.266 2.296 -8.280 1.00 95.12 85 ILE A C 1
ATOM 712 O O . ILE A 1 85 ? 1.159 2.485 -8.775 1.00 95.12 85 ILE A O 1
ATOM 716 N N . LEU A 1 86 ? 3.102 3.298 -7.996 1.00 95.75 86 LEU A N 1
ATOM 717 C CA . LEU A 1 86 ? 2.784 4.707 -8.242 1.00 95.75 86 LEU A CA 1
ATOM 718 C C . LEU A 1 86 ? 2.531 4.990 -9.725 1.00 95.75 86 LEU A C 1
ATOM 720 O O . LEU A 1 86 ? 1.543 5.638 -10.058 1.00 95.75 86 LEU A O 1
ATOM 724 N N . ALA A 1 87 ? 3.361 4.456 -10.624 1.00 95.62 87 ALA A N 1
ATOM 725 C CA . ALA A 1 87 ? 3.164 4.601 -12.065 1.00 95.62 87 ALA A CA 1
ATOM 726 C C . ALA A 1 87 ? 1.797 4.067 -12.525 1.00 95.62 87 ALA A C 1
ATOM 728 O O . ALA A 1 87 ? 1.139 4.702 -13.349 1.00 95.62 87 ALA A O 1
ATOM 729 N N . LEU A 1 88 ? 1.349 2.936 -11.969 1.00 94.25 88 LEU A N 1
ATOM 730 C CA . LEU A 1 88 ? 0.019 2.395 -12.251 1.00 94.25 88 LEU A CA 1
ATOM 731 C C . LEU A 1 88 ? -1.089 3.254 -11.631 1.00 94.25 88 LEU A C 1
ATOM 733 O O . LEU A 1 88 ? -2.086 3.501 -12.290 1.00 94.25 88 LEU A O 1
ATOM 737 N N . LEU A 1 89 ? -0.915 3.767 -10.411 1.00 92.56 89 LEU A N 1
ATOM 738 C CA . LEU A 1 89 ? -1.908 4.637 -9.765 1.00 92.56 89 LEU A CA 1
ATOM 739 C C . LEU A 1 89 ? -2.104 5.979 -10.491 1.00 92.56 89 LEU A C 1
ATOM 741 O O . LEU A 1 89 ? -3.210 6.518 -10.491 1.00 92.56 89 LEU A O 1
ATOM 745 N N . TYR A 1 90 ? -1.061 6.519 -11.128 1.00 91.88 90 TYR A N 1
ATOM 746 C CA . TYR A 1 90 ? -1.174 7.718 -11.966 1.00 91.88 90 TYR A CA 1
ATOM 747 C C . TYR A 1 90 ? -1.768 7.446 -13.352 1.00 91.88 90 TYR A C 1
ATOM 749 O O . TYR A 1 90 ? -2.048 8.401 -14.084 1.00 91.88 90 TYR A O 1
ATOM 757 N N . ALA A 1 91 ? -1.943 6.181 -13.747 1.00 86.56 91 ALA A N 1
ATOM 758 C CA . ALA A 1 91 ? -2.418 5.859 -15.081 1.00 86.56 91 ALA A CA 1
ATOM 759 C C . ALA A 1 91 ? -3.832 6.436 -15.316 1.00 86.56 91 ALA A C 1
ATOM 761 O O . ALA A 1 91 ? -4.715 6.353 -14.451 1.00 86.56 91 ALA A O 1
ATOM 762 N N . PRO A 1 92 ? -4.082 7.049 -16.487 1.00 69.19 92 PRO A N 1
ATOM 763 C CA . PRO A 1 92 ? -5.377 7.640 -16.792 1.00 69.19 92 PRO A CA 1
ATOM 764 C C . PRO A 1 92 ? -6.479 6.572 -16.766 1.00 69.19 92 PRO A C 1
ATOM 766 O O . PRO A 1 92 ? -6.387 5.555 -17.447 1.00 69.19 92 PRO A O 1
ATOM 769 N N . GLY A 1 93 ? -7.535 6.823 -15.987 1.00 68.31 93 GLY A N 1
ATOM 770 C CA . GLY A 1 93 ? -8.660 5.898 -15.791 1.00 68.31 93 GLY A CA 1
ATOM 771 C C . GLY A 1 93 ? -8.733 5.244 -14.406 1.00 68.31 93 GLY A C 1
ATOM 772 O O . GLY A 1 93 ? -9.773 4.682 -14.074 1.00 68.31 93 GLY A O 1
ATOM 773 N N . GLU A 1 94 ? -7.697 5.379 -13.573 1.00 64.56 94 GLU A N 1
ATOM 774 C CA . GLU A 1 94 ? -7.624 4.729 -12.249 1.00 64.56 94 GLU A CA 1
ATOM 775 C C . GLU A 1 94 ? -8.302 5.526 -11.118 1.00 64.56 94 GLU A C 1
ATOM 777 O O . GLU A 1 94 ? -8.759 4.966 -10.124 1.00 64.56 94 GLU A O 1
ATOM 782 N N . ASN A 1 95 ? -8.466 6.842 -11.283 1.00 52.91 95 ASN A N 1
ATOM 783 C CA . ASN A 1 95 ? -9.047 7.718 -10.254 1.00 52.91 95 ASN A CA 1
ATOM 784 C C . ASN A 1 95 ? -10.589 7.753 -10.211 1.00 52.91 95 ASN A C 1
ATOM 786 O O . ASN A 1 95 ? -11.160 8.481 -9.398 1.00 52.91 95 ASN A O 1
ATOM 790 N N . LEU A 1 96 ? -11.293 7.007 -11.072 1.00 45.94 96 LEU A N 1
ATOM 791 C CA . LEU A 1 96 ? -12.739 7.169 -11.272 1.00 45.94 96 LEU A CA 1
ATOM 792 C C . LEU A 1 96 ? -13.479 5.836 -11.417 1.00 45.94 96 LEU A C 1
ATOM 794 O O . LEU A 1 96 ? -14.042 5.542 -12.468 1.00 45.94 96 LEU A O 1
ATOM 798 N N . ARG A 1 97 ? -13.560 5.053 -10.339 1.00 42.66 97 ARG A N 1
ATOM 799 C CA . ARG A 1 97 ? -14.676 4.112 -10.152 1.00 42.66 97 ARG A CA 1
ATOM 800 C C . ARG A 1 97 ? -15.194 4.187 -8.716 1.00 42.66 97 ARG A C 1
ATOM 802 O O . ARG A 1 97 ? -14.695 3.474 -7.849 1.00 42.66 97 ARG A O 1
ATOM 809 N N . PRO A 1 98 ? -16.178 5.058 -8.422 1.00 39.34 98 PRO A N 1
ATOM 810 C CA . PRO A 1 98 ? -17.029 4.819 -7.268 1.00 39.34 98 PRO A CA 1
ATOM 811 C C . PRO A 1 98 ? -17.758 3.493 -7.519 1.00 39.34 98 PRO A C 1
ATOM 813 O O . PRO A 1 98 ? -18.317 3.287 -8.599 1.00 39.34 98 PRO A O 1
ATOM 816 N N . GLY A 1 99 ? -17.655 2.576 -6.558 1.00 45.31 99 GLY A N 1
ATOM 817 C CA . GLY A 1 99 ? -18.265 1.251 -6.624 1.00 45.31 99 GLY A CA 1
ATOM 818 C C . GLY A 1 99 ? -19.747 1.328 -6.990 1.00 45.31 99 GLY A C 1
ATOM 819 O O . GLY A 1 99 ? -20.454 2.244 -6.564 1.00 45.31 99 GLY A O 1
ATOM 820 N N . ARG A 1 100 ? -20.172 0.380 -7.825 1.00 33.88 100 ARG A N 1
ATOM 821 C CA . ARG A 1 100 ? -21.582 0.049 -8.033 1.00 33.88 100 ARG A CA 1
ATOM 822 C C . ARG A 1 100 ? -22.117 -0.722 -6.838 1.00 33.88 100 ARG A C 1
ATOM 824 O O . ARG A 1 100 ? -21.336 -1.530 -6.291 1.00 33.88 100 ARG A O 1
#

pLDDT: mean 90.21, std 12.95, range [33.88, 97.69]